Protein AF-0000000070922802 (afdb_homodimer)

Solvent-accessible surface area (backbone atoms only — not comparable to full-atom values): 7442 Å² total; per-residue (Å²): 95,78,44,78,35,62,48,60,63,66,60,52,52,48,36,25,65,71,70,66,47,81,49,64,43,59,44,51,50,50,5,39,51,32,31,44,52,50,50,50,47,51,52,48,46,54,59,54,54,62,48,61,71,58,64,74,68,71,70,76,69,69,72,77,129,97,78,44,78,33,61,46,60,63,67,61,52,51,50,38,25,65,71,71,67,46,81,50,63,44,59,44,50,51,49,5,39,51,33,30,42,52,50,48,50,48,51,51,47,46,55,61,54,54,62,48,61,73,60,64,72,69,70,72,74,69,68,72,80,126

Organism: NCBI:txid713585

Sequence (130 aa):
MRTTLNIDDQLLAEAQRVTGVSEKAALVREGLRALIERESARRLARLGGSEPQLEPVPRRQSDPAMRTTLNIDDQLLAEAQRVTGVSEKAALVREGLRALIERESARRLARLGGSEPQLEPVPRRQSDPA

Nearest PDB structures (foldseek):
  2lva-assembly1_A  TM=3.953E-01  e=4.616E+00  Homo sapiens
  2lva-assembly1_A  TM=3.952E-01  e=3.687E+00  Homo sapiens

Stru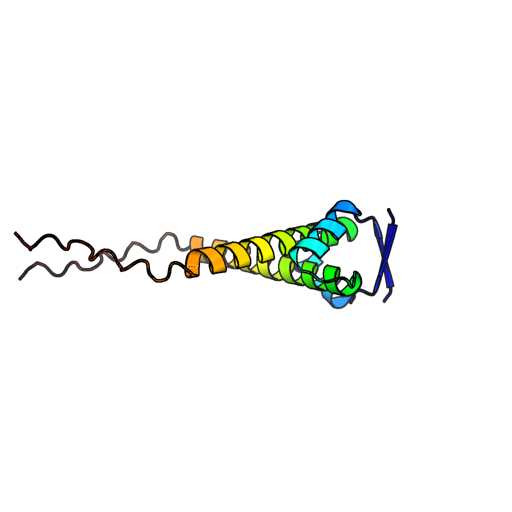cture (mmCIF, N/CA/C/O backbone):
data_AF-0000000070922802-model_v1
#
loop_
_entity.id
_entity.type
_entity.pdbx_description
1 polymer Antitoxin
#
loop_
_atom_site.group_PDB
_atom_site.id
_atom_site.type_symbol
_atom_site.label_atom_id
_atom_site.label_alt_id
_atom_site.label_comp_id
_atom_site.label_asym_id
_atom_site.label_entity_id
_atom_site.label_seq_id
_atom_site.pdbx_PDB_ins_code
_atom_site.Cartn_x
_atom_site.Cartn_y
_atom_site.Cartn_z
_atom_site.occupancy
_atom_site.B_iso_or_equiv
_atom_site.auth_seq_id
_atom_site.auth_comp_id
_atom_site.auth_asym_id
_atom_site.auth_atom_id
_atom_site.pdbx_PDB_model_num
ATOM 1 N N . MET A 1 1 ? -1.024 -20.781 1.311 1 74.94 1 MET A N 1
ATOM 2 C CA . MET A 1 1 ? -1.712 -21.062 0.053 1 74.94 1 MET A CA 1
ATOM 3 C C . MET A 1 1 ? -1.031 -20.344 -1.109 1 74.94 1 MET A C 1
ATOM 5 O O . MET A 1 1 ? -0.455 -19.266 -0.93 1 74.94 1 MET A O 1
ATOM 9 N N . ARG A 1 2 ? -0.783 -21.109 -2.088 1 84 2 ARG A N 1
ATOM 10 C CA . ARG A 1 2 ? -0.171 -20.5 -3.264 1 84 2 ARG A CA 1
ATOM 11 C C . ARG A 1 2 ? -1.229 -19.906 -4.184 1 84 2 ARG A C 1
ATOM 13 O O . ARG A 1 2 ? -2.281 -20.5 -4.402 1 84 2 ARG A O 1
ATOM 20 N N . THR A 1 3 ? -1.089 -18.656 -4.539 1 85.81 3 THR A N 1
ATOM 21 C CA . THR A 1 3 ? -1.994 -17.953 -5.438 1 85.81 3 THR A CA 1
ATOM 22 C C . THR A 1 3 ? -1.266 -17.516 -6.707 1 85.81 3 THR A C 1
ATOM 24 O O . THR A 1 3 ? -0.153 -16.984 -6.637 1 85.81 3 THR A O 1
ATOM 27 N N . THR A 1 4 ? -1.884 -17.828 -7.777 1 88.25 4 THR A N 1
ATOM 28 C CA . THR A 1 4 ? -1.34 -17.422 -9.07 1 88.25 4 THR A CA 1
ATOM 29 C C . THR A 1 4 ? -2.018 -16.156 -9.57 1 88.25 4 THR A C 1
ATOM 31 O O . THR A 1 4 ? -3.24 -16.109 -9.719 1 88.25 4 THR A O 1
ATOM 34 N N . LEU A 1 5 ? -1.121 -15.164 -9.758 1 86.75 5 LEU A N 1
ATOM 35 C CA . LEU A 1 5 ? -1.687 -13.891 -10.195 1 86.75 5 LEU A CA 1
ATOM 36 C C . LEU A 1 5 ? -0.909 -13.328 -11.375 1 86.75 5 LEU A C 1
ATOM 38 O O . LEU A 1 5 ? 0.285 -13.594 -11.531 1 86.75 5 LEU A O 1
ATOM 42 N N . ASN A 1 6 ? -1.691 -12.617 -12.242 1 89.94 6 ASN A N 1
ATOM 43 C CA . ASN A 1 6 ? -1.088 -11.906 -13.359 1 89.94 6 ASN A CA 1
ATOM 44 C C . ASN A 1 6 ? -0.723 -10.469 -12.984 1 89.94 6 ASN A C 1
ATOM 46 O O . ASN A 1 6 ? -1.591 -9.602 -12.93 1 89.94 6 ASN A O 1
ATOM 50 N N . ILE A 1 7 ? 0.52 -10.266 -12.594 1 88.38 7 ILE A N 1
ATOM 51 C CA . ILE A 1 7 ? 1.002 -8.961 -12.164 1 88.38 7 ILE A CA 1
ATOM 52 C C . ILE A 1 7 ? 2.068 -8.461 -13.133 1 88.38 7 ILE A C 1
ATOM 54 O O . ILE A 1 7 ? 2.846 -9.25 -13.672 1 88.38 7 ILE A O 1
ATOM 58 N N . ASP A 1 8 ? 2.018 -7.184 -13.344 1 91 8 ASP A N 1
ATOM 59 C CA . ASP A 1 8 ? 3.016 -6.539 -14.195 1 91 8 ASP A CA 1
ATOM 60 C C . ASP A 1 8 ? 4.406 -6.637 -13.578 1 91 8 ASP A C 1
ATOM 62 O O . ASP A 1 8 ? 4.637 -6.152 -12.469 1 91 8 ASP A O 1
ATOM 66 N N . ASP A 1 9 ? 5.328 -7.164 -14.289 1 91.62 9 ASP A N 1
ATOM 67 C CA . ASP A 1 9 ? 6.703 -7.344 -13.828 1 91.62 9 ASP A CA 1
ATOM 68 C C . ASP A 1 9 ? 7.355 -6 -13.508 1 91.62 9 ASP A C 1
ATOM 70 O O . ASP A 1 9 ? 8.164 -5.902 -12.586 1 91.62 9 ASP A O 1
ATOM 74 N N . GLN A 1 10 ? 6.98 -5.074 -14.266 1 94.19 10 GLN A N 1
ATOM 75 C CA . GLN A 1 10 ? 7.559 -3.748 -14.07 1 94.19 10 GLN A CA 1
ATOM 76 C C . GLN A 1 10 ? 7.137 -3.158 -12.727 1 94.19 10 GLN A C 1
ATOM 78 O O . GLN A 1 10 ? 7.941 -2.52 -12.039 1 94.19 10 GLN A O 1
ATOM 83 N N . LEU A 1 11 ? 5.914 -3.371 -12.406 1 94.25 11 LEU A N 1
ATOM 84 C CA . LEU A 1 11 ? 5.391 -2.869 -11.141 1 94.25 11 LEU A CA 1
ATOM 85 C C . LEU A 1 11 ? 6.062 -3.564 -9.961 1 94.25 11 LEU A C 1
ATOM 87 O O . LEU A 1 11 ? 6.41 -2.918 -8.969 1 94.25 11 LEU A O 1
ATOM 91 N N . LEU A 1 12 ? 6.289 -4.793 -10.102 1 93.81 12 LEU A N 1
ATOM 92 C CA . LEU A 1 12 ? 6.961 -5.578 -9.078 1 93.81 12 LEU A CA 1
ATOM 93 C C . LEU A 1 12 ? 8.398 -5.109 -8.891 1 93.81 12 LEU A C 1
ATOM 95 O O . LEU A 1 12 ? 8.852 -4.922 -7.758 1 93.81 12 LEU A O 1
ATOM 99 N N . ALA A 1 13 ? 9.062 -4.926 -10.031 1 94.56 13 ALA A N 1
ATOM 100 C CA . ALA A 1 13 ? 10.453 -4.484 -10.016 1 94.56 13 ALA A CA 1
ATOM 101 C C . ALA A 1 13 ? 10.586 -3.113 -9.359 1 94.56 13 ALA A C 1
ATOM 103 O O . ALA A 1 13 ? 11.508 -2.881 -8.57 1 94.56 13 ALA A O 1
ATOM 104 N N . GLU A 1 14 ? 9.664 -2.301 -9.68 1 96.19 14 GLU A N 1
ATOM 105 C CA . GLU A 1 14 ? 9.68 -0.96 -9.102 1 96.19 14 GLU A CA 1
ATOM 106 C C . GLU A 1 14 ? 9.484 -1.008 -7.59 1 96.19 14 GLU A C 1
ATOM 108 O O . GLU A 1 14 ? 10.203 -0.338 -6.844 1 96.19 14 GLU A O 1
ATOM 113 N N . ALA A 1 15 ? 8.555 -1.771 -7.133 1 97 15 ALA A N 1
ATOM 114 C CA . ALA A 1 15 ? 8.289 -1.921 -5.703 1 97 15 ALA A CA 1
ATOM 115 C C . ALA A 1 15 ? 9.508 -2.484 -4.977 1 97 15 ALA A C 1
ATOM 117 O O . ALA A 1 15 ? 9.836 -2.039 -3.873 1 97 15 ALA A O 1
ATOM 118 N N . GLN A 1 16 ? 10.164 -3.398 -5.66 1 96.62 16 GLN A N 1
ATOM 119 C CA . GLN A 1 16 ? 11.367 -3.994 -5.074 1 96.62 16 GLN A CA 1
ATOM 120 C C . GLN A 1 16 ? 12.477 -2.957 -4.918 1 96.62 16 GLN A C 1
ATOM 122 O O . GLN A 1 16 ? 13.156 -2.916 -3.891 1 96.62 16 GLN A O 1
ATOM 127 N N . ARG A 1 17 ? 12.562 -2.172 -5.898 1 95.81 17 ARG A N 1
ATOM 128 C CA . ARG A 1 17 ? 13.602 -1.15 -5.906 1 95.81 17 ARG A CA 1
ATOM 129 C C . ARG A 1 17 ? 13.367 -0.12 -4.809 1 95.81 17 ARG A C 1
ATOM 131 O O . ARG A 1 17 ? 14.305 0.261 -4.098 1 95.81 17 ARG A O 1
ATOM 138 N N . VAL A 1 18 ? 12.172 0.239 -4.68 1 95.25 18 VAL A N 1
ATOM 139 C CA . VAL A 1 18 ? 11.812 1.306 -3.752 1 95.25 18 VAL A CA 1
ATOM 140 C C . VAL A 1 18 ? 11.883 0.79 -2.316 1 95.25 18 VAL A C 1
ATOM 142 O O . VAL A 1 18 ? 12.312 1.511 -1.412 1 95.25 18 VAL A O 1
ATOM 145 N N . THR A 1 19 ? 11.547 -0.375 -2.07 1 95.06 19 THR A N 1
ATOM 146 C CA . THR A 1 19 ? 11.469 -0.924 -0.721 1 95.06 19 THR A CA 1
ATOM 147 C C . THR A 1 19 ? 12.766 -1.648 -0.355 1 95.06 19 THR A C 1
ATOM 149 O O . THR A 1 19 ? 13.102 -1.765 0.824 1 95.06 19 THR A O 1
ATOM 152 N N . GLY 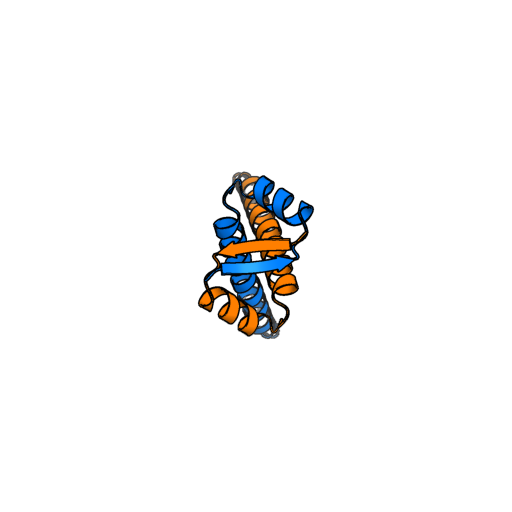A 1 20 ? 13.438 -2.266 -1.378 1 95.69 20 GLY A N 1
ATOM 153 C CA . GLY A 1 20 ? 14.609 -3.094 -1.152 1 95.69 20 GLY A CA 1
ATOM 154 C C . GLY A 1 20 ? 14.273 -4.527 -0.799 1 95.69 20 GLY A C 1
ATOM 155 O O . GLY A 1 20 ? 15.141 -5.289 -0.365 1 95.69 20 GLY A O 1
ATOM 156 N N . VAL A 1 21 ? 13.078 -4.867 -0.887 1 94.81 21 VAL A N 1
ATOM 157 C CA . VAL A 1 21 ? 12.625 -6.211 -0.548 1 94.81 21 VAL A CA 1
ATOM 158 C C . VAL A 1 21 ? 12.75 -7.121 -1.768 1 94.81 21 VAL A C 1
ATOM 160 O O . VAL A 1 21 ? 12.156 -6.848 -2.816 1 94.81 21 VAL A O 1
ATOM 163 N N . SER A 1 22 ? 13.391 -8.203 -1.684 1 92.88 22 SER A N 1
ATOM 164 C CA . SER A 1 22 ? 13.648 -9.078 -2.818 1 92.88 22 SER A CA 1
ATOM 165 C C . SER A 1 22 ? 12.633 -10.211 -2.887 1 92.88 22 SER A C 1
ATOM 167 O O . SER A 1 22 ? 12.336 -10.727 -3.967 1 92.88 22 SER A O 1
ATOM 169 N N . GLU A 1 23 ? 12.117 -10.5 -1.741 1 94.12 23 GLU A N 1
ATOM 170 C CA . GLU A 1 23 ? 11.156 -11.594 -1.685 1 94.12 23 GLU A CA 1
ATOM 171 C C . GLU A 1 23 ? 9.789 -11.164 -2.213 1 94.12 23 GLU A C 1
ATOM 173 O O . GLU A 1 23 ? 9.141 -10.289 -1.631 1 94.12 23 GLU A O 1
ATOM 178 N N . LYS A 1 24 ? 9.367 -11.797 -3.264 1 91.69 24 LYS A N 1
ATOM 179 C CA . LYS A 1 24 ? 8.148 -11.414 -3.963 1 91.69 24 LYS A CA 1
ATOM 180 C C . LYS A 1 24 ? 6.93 -11.539 -3.053 1 91.69 24 LYS A C 1
ATOM 182 O O . LYS A 1 24 ? 6.07 -10.656 -3.027 1 91.69 24 LYS A O 1
ATOM 187 N N . ALA A 1 25 ? 6.848 -12.664 -2.346 1 92.06 25 ALA A N 1
ATOM 188 C CA . ALA A 1 25 ? 5.719 -12.891 -1.448 1 92.06 25 ALA A CA 1
ATOM 189 C C . ALA A 1 25 ? 5.66 -11.828 -0.354 1 92.06 25 ALA A C 1
ATOM 191 O O . ALA A 1 25 ? 4.582 -11.336 -0.014 1 92.06 25 ALA A O 1
ATOM 192 N N . ALA A 1 26 ? 6.844 -11.531 0.171 1 94.69 26 ALA A N 1
ATOM 193 C CA . ALA A 1 26 ? 6.945 -10.508 1.209 1 94.69 26 ALA A CA 1
ATOM 194 C C . ALA A 1 26 ? 6.574 -9.133 0.661 1 94.69 26 ALA A C 1
ATOM 196 O O . ALA A 1 26 ? 5.918 -8.344 1.345 1 94.69 26 ALA A O 1
ATOM 197 N N . LEU A 1 27 ? 6.984 -8.906 -0.532 1 95.5 27 LEU A N 1
ATOM 198 C CA . LEU A 1 27 ? 6.695 -7.641 -1.204 1 95.5 27 LEU A CA 1
ATOM 199 C C . LEU A 1 27 ? 5.195 -7.445 -1.373 1 95.5 27 LEU A C 1
ATOM 201 O O . LEU A 1 27 ? 4.664 -6.371 -1.073 1 95.5 27 LEU A O 1
ATOM 205 N N . VAL A 1 28 ? 4.531 -8.492 -1.787 1 95 28 VAL A N 1
ATOM 206 C CA . VAL A 1 28 ? 3.092 -8.445 -2.014 1 95 28 VAL A CA 1
ATOM 207 C C . VAL A 1 28 ? 2.363 -8.297 -0.68 1 95 28 VAL A C 1
ATOM 209 O O . VAL A 1 28 ? 1.408 -7.527 -0.568 1 95 28 VAL A O 1
ATOM 212 N N . ARG A 1 29 ? 2.891 -8.969 0.292 1 95.88 29 ARG A N 1
ATOM 213 C CA . ARG A 1 29 ? 2.311 -8.859 1.627 1 95.88 29 ARG A CA 1
ATOM 214 C C . ARG A 1 29 ? 2.379 -7.426 2.143 1 95.88 29 ARG A C 1
ATOM 216 O O . ARG A 1 29 ? 1.389 -6.898 2.652 1 95.88 29 ARG A O 1
ATOM 223 N N . GLU A 1 30 ? 3.5 -6.852 1.944 1 96.69 30 GLU A N 1
ATOM 224 C CA . GLU A 1 30 ? 3.67 -5.461 2.355 1 96.69 30 GLU A CA 1
ATOM 225 C C . GLU A 1 30 ? 2.766 -4.531 1.552 1 96.69 30 GLU A C 1
ATOM 227 O O . GLU A 1 30 ? 2.234 -3.557 2.088 1 96.69 30 GLU A O 1
ATOM 232 N N . GLY A 1 31 ? 2.662 -4.836 0.312 1 97.44 31 GLY A N 1
ATOM 233 C CA . GLY A 1 31 ? 1.785 -4.051 -0.542 1 97.44 31 GLY A CA 1
ATOM 234 C C . GLY A 1 31 ? 0.336 -4.078 -0.094 1 97.44 31 GLY A C 1
ATOM 235 O O . GLY A 1 31 ? -0.32 -3.035 -0.033 1 97.44 31 GLY A O 1
ATOM 236 N N . LEU A 1 32 ? -0.109 -5.227 0.234 1 97.06 32 LEU A N 1
ATOM 237 C CA . LEU A 1 32 ? -1.485 -5.375 0.695 1 97.06 32 LEU A CA 1
ATOM 238 C C . LEU A 1 32 ? -1.691 -4.672 2.031 1 97.06 32 LEU A C 1
ATOM 240 O O . LEU A 1 32 ? -2.736 -4.055 2.26 1 97.06 32 LEU A O 1
ATOM 244 N N . ARG A 1 33 ? -0.695 -4.73 2.867 1 97 33 ARG A N 1
ATOM 245 C CA . ARG A 1 33 ? -0.765 -4.02 4.141 1 97 33 ARG A CA 1
ATOM 246 C C . ARG A 1 33 ? -0.831 -2.512 3.92 1 97 33 ARG A C 1
ATOM 248 O O . ARG A 1 33 ? -1.618 -1.819 4.57 1 97 33 ARG A O 1
ATOM 255 N N . ALA A 1 34 ? -0.051 -2.066 3.029 1 97.69 34 ALA A N 1
ATOM 256 C CA . ALA A 1 34 ? -0.044 -0.643 2.699 1 97.69 34 ALA A CA 1
ATOM 257 C C . ALA A 1 34 ? -1.396 -0.202 2.145 1 97.69 34 ALA A C 1
ATOM 259 O O . ALA A 1 34 ? -1.869 0.896 2.445 1 97.69 34 ALA A O 1
ATOM 260 N N . LEU A 1 35 ? -1.928 -1.056 1.393 1 97.75 35 LEU A N 1
ATOM 261 C CA . LEU A 1 35 ? -3.227 -0.771 0.793 1 97.75 35 LEU A CA 1
ATOM 262 C C . LEU A 1 35 ? -4.305 -0.656 1.865 1 97.75 35 LEU A C 1
ATOM 264 O O . LEU A 1 35 ? -5.117 0.271 1.837 1 97.75 35 LEU A O 1
ATOM 268 N N . ILE A 1 36 ? -4.289 -1.556 2.789 1 97.56 36 ILE A N 1
ATOM 269 C CA . ILE A 1 36 ? -5.258 -1.565 3.879 1 97.56 36 ILE A CA 1
ATOM 270 C C . ILE A 1 36 ? -5.102 -0.302 4.723 1 97.56 36 ILE A C 1
ATOM 272 O O . ILE A 1 36 ? -6.09 0.349 5.066 1 97.56 36 ILE A O 1
ATOM 276 N N . GLU A 1 37 ? -3.887 0.016 5.027 1 96.31 37 GLU A N 1
ATOM 277 C CA . GLU A 1 37 ? -3.605 1.217 5.809 1 96.31 37 GLU A CA 1
ATOM 278 C C . GLU A 1 37 ? -4.062 2.473 5.07 1 96.31 37 GLU A C 1
ATOM 280 O O . GLU A 1 37 ? -4.645 3.377 5.676 1 96.31 37 GLU A O 1
ATOM 285 N N . ARG A 1 38 ? -3.787 2.529 3.768 1 95.75 38 ARG A N 1
ATOM 286 C CA . ARG A 1 38 ? -4.168 3.68 2.953 1 95.75 38 ARG A CA 1
ATOM 287 C C . ARG A 1 38 ? -5.68 3.861 2.932 1 95.75 38 ARG A C 1
ATOM 289 O O . ARG A 1 38 ? -6.18 4.973 3.107 1 95.75 38 ARG A O 1
ATOM 296 N N . GLU A 1 39 ? -6.367 2.777 2.752 1 96.12 39 GLU A N 1
ATOM 297 C CA . GLU A 1 39 ? -7.824 2.84 2.715 1 96.12 39 GLU A CA 1
ATOM 298 C C . GLU A 1 39 ? -8.398 3.227 4.078 1 96.12 39 GLU A C 1
ATOM 300 O O . GLU A 1 39 ? -9.367 3.982 4.156 1 96.12 39 GLU A O 1
ATOM 305 N N . SER A 1 40 ? -7.797 2.719 5.156 1 94.06 40 SER A N 1
ATOM 306 C CA . SER A 1 40 ? -8.211 3.088 6.504 1 94.06 40 SER A CA 1
ATOM 307 C C . S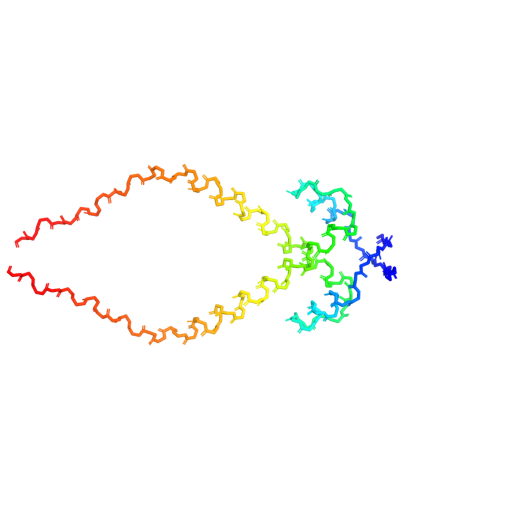ER A 1 40 ? -8.008 4.578 6.758 1 94.06 40 SER A C 1
ATOM 309 O O . SER A 1 40 ? -8.883 5.242 7.312 1 94.06 40 SER A O 1
ATOM 311 N N . ALA A 1 41 ? -6.91 5.059 6.285 1 90.94 41 ALA A N 1
ATOM 312 C CA . ALA A 1 41 ? -6.613 6.48 6.426 1 90.94 41 ALA A CA 1
ATOM 313 C C . ALA A 1 41 ? -7.609 7.332 5.648 1 90.94 41 ALA A C 1
ATOM 315 O O . ALA A 1 41 ? -8.07 8.367 6.137 1 90.94 41 ALA A O 1
ATOM 316 N N . ARG A 1 42 ? -7.883 6.953 4.52 1 92.06 42 ARG A N 1
ATOM 317 C CA . ARG A 1 42 ? -8.844 7.66 3.676 1 92.06 42 ARG A CA 1
ATOM 318 C C . ARG A 1 42 ? -10.219 7.707 4.336 1 92.06 42 ARG A C 1
ATOM 320 O O . ARG A 1 42 ? -10.867 8.75 4.34 1 92.06 42 ARG A O 1
ATOM 327 N N . ARG A 1 43 ? -10.555 6.617 4.871 1 92.25 43 ARG A N 1
ATOM 328 C CA . ARG A 1 43 ? -11.844 6.535 5.555 1 92.25 43 ARG A CA 1
ATOM 329 C C . ARG A 1 43 ? -11.867 7.441 6.781 1 92.25 43 ARG A C 1
ATOM 331 O O . ARG A 1 43 ? -12.859 8.141 7.023 1 92.25 43 ARG A O 1
ATOM 338 N N . LEU A 1 44 ? -10.758 7.371 7.516 1 90.88 44 LEU A N 1
ATOM 339 C CA . LEU A 1 44 ? -10.648 8.219 8.695 1 90.88 44 LEU A CA 1
ATOM 340 C C . LEU A 1 44 ? -10.711 9.695 8.32 1 90.88 44 LEU A C 1
ATOM 342 O O . LEU A 1 44 ? -11.391 10.484 8.977 1 90.88 44 LEU A O 1
ATOM 346 N N . ALA A 1 45 ? -10 10.109 7.277 1 87.94 45 ALA A N 1
ATOM 347 C CA . ALA A 1 45 ? -9.984 11.492 6.801 1 87.94 45 ALA A CA 1
ATOM 348 C C . ALA A 1 45 ? -11.375 11.945 6.391 1 87.94 45 ALA A C 1
ATOM 350 O O . ALA A 1 45 ? -11.766 13.086 6.645 1 87.94 45 ALA A O 1
ATOM 351 N N . ARG A 1 46 ? -12.016 11.062 5.742 1 88.31 46 ARG A N 1
ATOM 352 C CA . ARG A 1 46 ? -13.367 11.352 5.285 1 88.31 46 ARG A CA 1
ATOM 353 C C . ARG A 1 46 ? -14.312 11.547 6.465 1 88.31 46 ARG A C 1
ATOM 355 O O . ARG A 1 46 ? -15.211 12.398 6.414 1 88.31 46 ARG A O 1
ATOM 362 N N . LEU A 1 47 ? -14.047 10.742 7.52 1 88.12 47 LEU A N 1
ATOM 363 C CA . LEU A 1 47 ? -14.844 10.844 8.734 1 88.12 47 LEU A CA 1
ATOM 364 C C . LEU A 1 47 ? -14.484 12.102 9.516 1 88.12 47 LEU A C 1
ATOM 366 O O . LEU A 1 47 ? -15.359 12.75 10.094 1 88.12 47 LEU A O 1
ATOM 370 N N . GLY A 1 48 ? -13.133 12.422 9.547 1 73.56 48 GLY A N 1
ATOM 371 C CA . GLY A 1 48 ? -12.68 13.633 10.211 1 73.56 48 GLY A CA 1
ATOM 372 C C . GLY A 1 48 ? -13.016 14.891 9.445 1 73.56 48 GLY A C 1
ATOM 373 O O . GLY A 1 48 ? -13.125 15.977 10.031 1 73.56 48 GLY A O 1
ATOM 374 N N . GLY A 1 49 ? -12.773 14.828 8.094 1 62.81 49 GLY A N 1
ATOM 375 C CA . GLY A 1 49 ? -13.164 15.969 7.285 1 62.81 49 GLY A CA 1
ATOM 376 C C . GLY A 1 49 ? -14.641 16.297 7.383 1 62.81 49 GLY A C 1
ATOM 377 O O . GLY A 1 49 ? -15.078 17.359 6.93 1 62.81 49 GLY A O 1
ATOM 378 N N . SER A 1 50 ? -15.273 15.25 7.57 1 54.56 50 SER A N 1
ATOM 379 C CA . SER A 1 50 ? -16.672 15.602 7.785 1 54.56 50 SER A CA 1
ATOM 380 C C . SER A 1 50 ? -16.828 16.547 8.969 1 54.56 50 SER A C 1
ATOM 382 O O . SER A 1 50 ? -17.906 17.094 9.203 1 54.56 50 SER A O 1
ATOM 384 N N . GLU A 1 51 ? -15.898 16.5 9.758 1 47.53 51 GLU A N 1
ATOM 385 C CA . GLU A 1 51 ? -16.109 17.547 10.75 1 47.53 51 GLU A CA 1
ATOM 386 C C . GLU A 1 51 ? -15.633 18.906 10.227 1 47.53 51 GLU A C 1
ATOM 388 O O . GLU A 1 51 ? -14.578 19.406 10.617 1 47.53 51 GLU A O 1
ATOM 393 N N . PRO A 1 52 ? -15.625 19.062 8.945 1 46.59 52 PRO A N 1
ATOM 394 C CA . PRO A 1 52 ? -15.297 20.453 8.617 1 46.59 52 PRO A CA 1
ATOM 395 C C . PRO A 1 52 ? -16.016 21.469 9.516 1 46.59 52 PRO A C 1
ATOM 397 O O . PRO A 1 52 ? -15.836 22.672 9.367 1 46.59 52 PRO A O 1
ATOM 400 N N . GLN A 1 53 ? -17.125 20.984 9.953 1 42.25 53 GLN A N 1
ATOM 401 C CA . GLN A 1 53 ? -17.891 22.016 10.648 1 42.25 53 GLN A CA 1
ATOM 402 C C . GLN A 1 53 ? -17.25 22.359 11.992 1 42.25 53 GLN A C 1
ATOM 404 O O . GLN A 1 53 ? -17.953 22.594 12.977 1 42.25 53 GLN A O 1
ATOM 409 N N . LEU A 1 54 ? -16.188 21.797 12.188 1 45.44 54 LEU A N 1
ATOM 410 C CA . LEU A 1 54 ? -15.602 22.391 13.383 1 45.44 54 LEU A CA 1
ATOM 411 C C . LEU A 1 54 ? -15.438 23.906 13.219 1 45.44 54 LEU A C 1
ATOM 413 O O . LEU A 1 54 ? -14.789 24.359 12.273 1 45.44 54 LEU A O 1
ATOM 417 N N . GLU A 1 55 ? -16.453 24.656 13.438 1 42.5 55 GLU A N 1
ATOM 418 C CA . GLU A 1 55 ? -16.359 26.094 13.594 1 42.5 55 GLU A CA 1
ATOM 419 C C . GLU A 1 55 ? -15.031 26.516 14.211 1 42.5 55 GLU A C 1
ATOM 421 O O . GLU A 1 55 ? -14.562 25.891 15.164 1 42.5 55 GLU A O 1
ATOM 426 N N . PRO A 1 56 ? -14.102 26.891 13.422 1 44.09 56 PRO A N 1
ATOM 427 C CA . PRO A 1 56 ? -12.875 27.375 14.062 1 44.09 56 PRO A CA 1
ATOM 428 C C . PRO A 1 56 ? -13.133 28 15.43 1 44.09 56 PRO A C 1
ATOM 430 O O . PRO A 1 56 ? -14.055 28.797 15.578 1 44.09 56 PRO A O 1
ATOM 433 N N . VAL A 1 57 ? -13.102 27.297 16.453 1 43.78 57 VAL A N 1
ATOM 434 C CA . VAL A 1 57 ? -13.203 28.016 17.719 1 43.78 57 VAL A CA 1
ATOM 435 C C . VAL A 1 57 ? -12.391 29.297 17.641 1 43.78 57 VAL A C 1
ATOM 437 O O . VAL A 1 57 ? -11.203 29.281 17.312 1 43.78 57 VAL A O 1
ATOM 440 N N . PRO A 1 58 ? -12.969 30.5 17.344 1 42.97 58 PRO A N 1
ATOM 441 C CA . PRO A 1 58 ? -12.203 31.75 17.391 1 42.97 58 PRO A CA 1
ATOM 442 C C . PRO A 1 58 ? -11.094 31.734 18.438 1 42.97 58 PRO A C 1
ATOM 444 O O . PRO A 1 58 ? -11.305 31.234 19.547 1 42.97 58 PRO A O 1
ATOM 447 N N . ARG A 1 59 ? -9.922 31.188 18.031 1 49.88 59 ARG A N 1
ATOM 448 C CA . ARG A 1 59 ? -8.883 31.406 19.031 1 49.88 59 ARG A CA 1
ATOM 449 C C . ARG A 1 59 ? -9.188 32.656 19.859 1 49.88 59 ARG A C 1
ATOM 451 O O . ARG A 1 59 ? -9.523 33.688 19.312 1 49.88 59 ARG A O 1
ATOM 458 N N . ARG A 1 60 ? -9.859 32.5 20.906 1 45.66 60 ARG A N 1
ATOM 459 C CA . ARG A 1 60 ? -10.062 33.625 21.812 1 45.66 60 ARG A CA 1
ATOM 460 C C . ARG A 1 60 ? -8.852 34.562 21.844 1 45.66 60 ARG A C 1
ATOM 462 O O . ARG A 1 60 ? -7.773 34.156 22.297 1 45.66 60 ARG A O 1
ATOM 469 N N . GLN A 1 61 ? -8.477 35.188 20.734 1 44.88 61 GLN A N 1
ATOM 470 C CA . GLN A 1 61 ? -7.516 36.281 20.875 1 44.88 61 GLN A CA 1
ATOM 471 C C . GLN A 1 61 ? -7.824 37.094 22.125 1 44.88 61 GLN A C 1
ATOM 473 O O . GLN A 1 61 ? -8.938 37.625 22.266 1 44.88 61 GLN A O 1
ATOM 478 N N . SER A 1 62 ? -7.344 36.656 23.234 1 44.22 62 SER A N 1
ATOM 479 C CA . SER A 1 62 ? -7.414 37.5 24.422 1 44.22 62 SER A CA 1
ATOM 480 C C . SER A 1 62 ? -7.293 39 24.062 1 44.22 62 SER A C 1
ATOM 482 O O . SER A 1 62 ? -6.523 39.344 23.156 1 44.22 62 SER A O 1
ATOM 484 N N . ASP A 1 63 ? -8.344 39.812 24.094 1 42.25 63 ASP A N 1
ATOM 485 C CA . ASP A 1 63 ? -8.281 41.281 24.062 1 42.25 63 ASP A CA 1
ATOM 486 C C . ASP A 1 63 ? -6.91 41.781 24.516 1 42.25 63 ASP A C 1
ATOM 488 O O . ASP A 1 63 ? -6.32 41.219 25.438 1 42.25 63 ASP A O 1
ATOM 492 N N . PRO A 1 64 ? -5.941 42.281 23.703 1 48.03 64 PRO A N 1
ATOM 493 C CA . PRO A 1 64 ? -4.754 42.875 24.312 1 48.03 64 PRO A CA 1
ATOM 494 C C . PRO A 1 64 ? -5.066 43.562 25.641 1 48.03 64 PRO A C 1
ATOM 496 O O . PRO A 1 64 ? -6.168 44.094 25.812 1 48.03 64 PRO A O 1
ATOM 499 N N . ALA A 1 65 ? -4.605 43.062 26.766 1 37.25 65 ALA A N 1
ATOM 500 C CA . ALA A 1 65 ? -4.719 44.062 27.812 1 37.25 65 ALA A CA 1
ATOM 501 C C . ALA A 1 65 ? -4.301 45.438 27.281 1 37.25 65 ALA A C 1
ATOM 503 O O . ALA A 1 65 ? -3.395 45.562 26.453 1 37.25 65 ALA A O 1
ATOM 504 N N . MET B 1 1 ? 2.453 -11.32 -17.375 1 75.25 1 MET B N 1
ATOM 505 C CA . MET B 1 1 ? 3.186 -12.469 -16.828 1 75.25 1 MET B CA 1
ATOM 506 C C . MET B 1 1 ? 2.506 -13.008 -15.578 1 75.25 1 MET B C 1
ATOM 508 O O . MET B 1 1 ? 1.861 -12.258 -14.844 1 75.25 1 MET B O 1
ATOM 512 N N . ARG B 1 2 ? 2.332 -14.266 -15.609 1 84 2 ARG B N 1
ATOM 513 C CA . ARG B 1 2 ? 1.722 -14.875 -14.438 1 84 2 ARG B CA 1
ATOM 514 C C . ARG B 1 2 ? 2.771 -15.18 -13.367 1 84 2 ARG B C 1
ATOM 516 O O . ARG B 1 2 ? 3.857 -15.672 -13.688 1 84 2 ARG B O 1
ATOM 523 N N . THR B 1 3 ? 2.562 -14.703 -12.164 1 85.75 3 THR B N 1
ATOM 524 C CA . THR B 1 3 ? 3.453 -14.945 -11.039 1 85.75 3 THR B CA 1
ATOM 525 C C . THR B 1 3 ? 2.74 -15.742 -9.945 1 85.75 3 THR B C 1
ATOM 527 O O . THR B 1 3 ? 1.597 -15.438 -9.602 1 85.75 3 THR B O 1
ATOM 530 N N . THR B 1 4 ? 3.416 -16.75 -9.523 1 88.38 4 THR B N 1
ATOM 531 C CA . THR B 1 4 ? 2.893 -17.578 -8.445 1 88.38 4 THR B CA 1
ATOM 532 C C . THR B 1 4 ? 3.5 -17.156 -7.105 1 88.38 4 THR B C 1
ATOM 534 O O . THR B 1 4 ? 4.723 -17.172 -6.941 1 88.38 4 THR B O 1
ATOM 537 N N . LEU B 1 5 ? 2.543 -16.766 -6.238 1 86.88 5 LEU B N 1
ATOM 538 C CA . LEU B 1 5 ? 3.035 -16.312 -4.945 1 86.88 5 LEU B CA 1
ATOM 539 C C . LEU B 1 5 ? 2.266 -16.969 -3.805 1 86.88 5 LEU B C 1
ATOM 541 O O . LEU B 1 5 ? 1.1 -17.344 -3.969 1 86.88 5 LEU B O 1
ATOM 545 N N . ASN B 1 6 ? 3.029 -17.188 -2.697 1 90 6 ASN B N 1
ATOM 546 C CA . ASN B 1 6 ? 2.418 -17.688 -1.473 1 90 6 ASN B CA 1
ATOM 547 C C . ASN B 1 6 ? 1.953 -16.547 -0.566 1 90 6 ASN B C 1
ATOM 549 O O . ASN B 1 6 ? 2.762 -15.945 0.136 1 90 6 ASN B O 1
ATOM 553 N N . ILE B 1 7 ? 0.696 -16.188 -0.688 1 88.5 7 ILE B N 1
ATOM 554 C CA . ILE B 1 7 ? 0.118 -15.086 0.08 1 88.5 7 ILE B CA 1
ATOM 555 C C . ILE B 1 7 ? -0.945 -15.625 1.033 1 88.5 7 ILE B C 1
ATOM 557 O O . ILE B 1 7 ? -1.654 -16.578 0.706 1 88.5 7 ILE B O 1
ATOM 561 N N . ASP B 1 8 ? -0.969 -15.023 2.172 1 91.12 8 ASP B N 1
ATOM 562 C CA . ASP B 1 8 ? -1.98 -15.375 3.162 1 91.12 8 ASP B CA 1
ATOM 563 C C . ASP B 1 8 ? -3.381 -15.031 2.666 1 91.12 8 ASP B C 1
ATOM 565 O O . ASP B 1 8 ? -3.674 -13.867 2.379 1 91.12 8 ASP B O 1
ATOM 569 N N . ASP B 1 9 ? -4.25 -15.977 2.652 1 91.5 9 ASP B N 1
ATOM 570 C CA . ASP B 1 9 ? -5.621 -15.797 2.188 1 91.5 9 ASP B CA 1
ATOM 571 C C . ASP B 1 9 ? -6.363 -14.781 3.047 1 91.5 9 ASP B C 1
ATOM 573 O O . ASP B 1 9 ? -7.211 -14.031 2.545 1 91.5 9 ASP B O 1
ATOM 577 N N . GLN B 1 10 ? -6.02 -14.812 4.25 1 94.12 10 GLN B N 1
ATOM 578 C CA . GLN B 1 10 ? -6.68 -13.898 5.176 1 94.12 10 GLN B CA 1
ATOM 579 C C . GLN B 1 10 ? -6.336 -12.445 4.852 1 94.12 10 GLN B C 1
ATOM 581 O O . GLN B 1 10 ? -7.199 -11.57 4.93 1 94.12 10 GLN B O 1
ATOM 586 N N . LEU B 1 11 ? -5.113 -12.25 4.52 1 94.19 11 LEU B N 1
ATOM 587 C CA . LEU B 1 11 ? -4.66 -10.906 4.176 1 94.19 11 LEU B CA 1
ATOM 588 C C . LEU B 1 11 ? -5.324 -10.422 2.891 1 94.19 11 LEU B C 1
ATOM 590 O O . LEU B 1 11 ? -5.738 -9.258 2.799 1 94.19 11 LEU B O 1
ATOM 594 N N . LEU B 1 12 ? -5.473 -11.281 1.993 1 93.75 12 LEU B N 1
ATOM 595 C CA . LEU B 1 12 ? -6.129 -10.969 0.728 1 93.75 12 LEU B CA 1
ATOM 596 C C . LEU B 1 12 ? -7.598 -10.625 0.947 1 93.75 12 LEU B C 1
ATOM 598 O O . LEU B 1 12 ? -8.094 -9.633 0.402 1 93.75 12 LEU B O 1
ATOM 602 N N . ALA B 1 13 ? -8.227 -11.469 1.747 1 94.5 13 ALA B N 1
ATOM 603 C CA . ALA B 1 13 ? -9.648 -11.273 2.049 1 94.5 13 ALA B CA 1
ATOM 604 C C . ALA B 1 13 ? -9.875 -9.938 2.748 1 94.5 13 ALA B C 1
ATOM 606 O O . ALA B 1 13 ? -10.836 -9.227 2.434 1 94.5 13 ALA B O 1
ATOM 607 N N . GLU B 1 14 ? -9 -9.656 3.627 1 96.12 14 GLU B N 1
ATOM 608 C CA . GLU B 1 14 ? -9.109 -8.391 4.352 1 96.12 14 GLU B CA 1
ATOM 609 C C . GLU B 1 14 ? -8.961 -7.203 3.41 1 96.12 14 GLU B C 1
ATOM 611 O O . GLU B 1 14 ? -9.734 -6.246 3.48 1 96.12 14 GLU B O 1
ATOM 616 N N . ALA B 1 15 ? -8.008 -7.234 2.553 1 97 15 ALA B N 1
ATOM 617 C CA . ALA B 1 15 ? -7.773 -6.164 1.583 1 97 15 ALA B CA 1
ATOM 618 C C . ALA B 1 15 ? -8.977 -5.992 0.658 1 97 15 ALA B C 1
ATOM 620 O O . ALA B 1 15 ? -9.367 -4.867 0.344 1 97 15 ALA B O 1
ATOM 621 N N . GLN B 1 16 ? -9.562 -7.121 0.312 1 96.62 16 GLN B N 1
ATOM 622 C CA . GLN B 1 16 ? -10.734 -7.082 -0.552 1 96.62 16 GLN B CA 1
ATOM 623 C C . GLN B 1 16 ? -11.914 -6.402 0.147 1 96.62 16 GLN B C 1
ATOM 625 O O . GLN B 1 16 ? -12.617 -5.598 -0.46 1 96.62 16 GLN B O 1
ATOM 630 N N . ARG B 1 17 ? -12.016 -6.711 1.361 1 95.88 17 ARG B N 1
ATOM 631 C CA . ARG B 1 17 ? -13.117 -6.168 2.146 1 95.88 17 ARG B CA 1
ATOM 632 C C . ARG B 1 17 ? -12.977 -4.656 2.314 1 95.88 17 ARG B C 1
ATOM 634 O O . ARG B 1 17 ? -13.945 -3.916 2.156 1 95.88 17 ARG B O 1
ATOM 641 N N . VAL B 1 18 ? -11.797 -4.277 2.564 1 95.25 18 VAL B N 1
ATOM 642 C CA . VAL B 1 18 ? -11.531 -2.875 2.869 1 95.25 18 VAL B CA 1
ATOM 643 C C . VAL B 1 18 ? -11.609 -2.043 1.591 1 95.25 18 VAL B C 1
ATOM 645 O O . VAL B 1 18 ? -12.117 -0.918 1.605 1 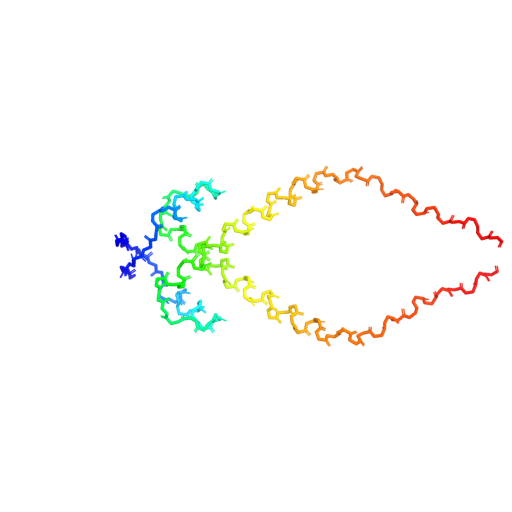95.25 18 VAL B O 1
ATOM 648 N N . THR B 1 19 ? -11.211 -2.529 0.526 1 95.06 19 THR B N 1
ATOM 649 C CA . THR B 1 19 ? -11.141 -1.775 -0.721 1 95.06 19 THR B CA 1
ATOM 650 C C . THR B 1 19 ? -12.398 -1.992 -1.559 1 95.06 19 THR B C 1
ATOM 652 O O . THR B 1 19 ? -12.758 -1.143 -2.375 1 95.06 19 THR B O 1
ATOM 655 N N . GLY B 1 20 ? -13.016 -3.211 -1.444 1 95.69 20 GLY B N 1
ATOM 656 C CA . GLY B 1 20 ? -14.141 -3.594 -2.277 1 95.69 20 GLY B CA 1
ATOM 657 C C . GLY B 1 20 ? -13.727 -4.156 -3.625 1 95.69 20 GLY B C 1
ATOM 658 O O . GLY B 1 20 ? -14.555 -4.312 -4.52 1 95.69 20 GLY B O 1
ATOM 659 N N . VAL B 1 21 ? -12.516 -4.363 -3.803 1 94.81 21 VAL B N 1
ATOM 660 C CA . VAL B 1 21 ? -11.992 -4.875 -5.066 1 94.81 21 VAL B CA 1
ATOM 661 C C . VAL B 1 21 ? -12.023 -6.402 -5.059 1 94.81 21 VAL B C 1
ATOM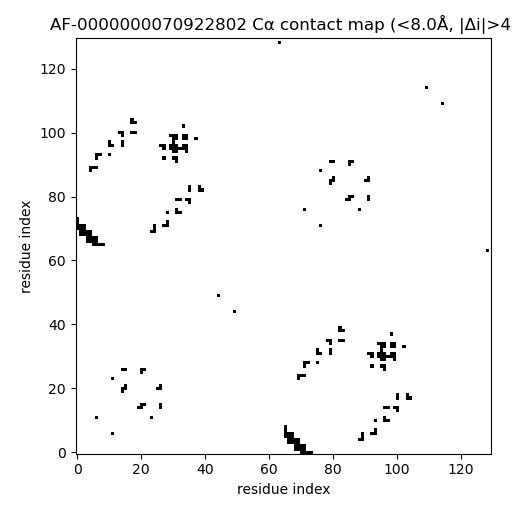 663 O O . VAL B 1 21 ? -11.422 -7.035 -4.191 1 94.81 21 VAL B O 1
ATOM 666 N N . SER B 1 22 ? -12.609 -7.035 -5.992 1 92.94 22 SER B N 1
ATOM 667 C CA . SER B 1 22 ? -12.789 -8.484 -6.012 1 92.94 22 SER B CA 1
ATOM 668 C C . SER B 1 22 ? -11.703 -9.156 -6.848 1 92.94 22 SER B C 1
ATOM 670 O O . SER B 1 22 ? -11.344 -10.312 -6.598 1 92.94 22 SER B O 1
ATOM 672 N N . GLU B 1 23 ? -11.203 -8.383 -7.75 1 94.12 23 GLU B N 1
ATOM 673 C CA . GLU B 1 23 ? -10.188 -8.938 -8.633 1 94.12 23 GLU B CA 1
ATOM 674 C C . GLU B 1 23 ? -8.836 -9.016 -7.93 1 94.12 23 GLU B C 1
ATOM 676 O O . GLU B 1 23 ? -8.25 -7.992 -7.574 1 94.12 23 GLU B O 1
ATOM 681 N N . LYS B 1 24 ? -8.344 -10.211 -7.809 1 91.81 24 LYS B N 1
ATOM 682 C CA . LYS B 1 24 ? -7.125 -10.461 -7.043 1 91.81 24 LYS B CA 1
ATOM 683 C C . LYS B 1 24 ? -5.93 -9.742 -7.66 1 91.81 24 LYS B C 1
ATOM 685 O O . LYS B 1 24 ? -5.125 -9.141 -6.945 1 91.81 24 LYS B O 1
ATOM 690 N N . ALA B 1 25 ? -5.809 -9.852 -8.977 1 92 25 ALA B N 1
ATOM 691 C CA . ALA B 1 25 ? -4.695 -9.203 -9.664 1 92 25 ALA B CA 1
ATOM 692 C C . ALA B 1 25 ? -4.73 -7.691 -9.477 1 92 25 ALA B C 1
ATOM 694 O O . ALA B 1 25 ? -3.693 -7.059 -9.258 1 92 25 ALA B O 1
ATOM 695 N N . ALA B 1 26 ? -5.941 -7.156 -9.586 1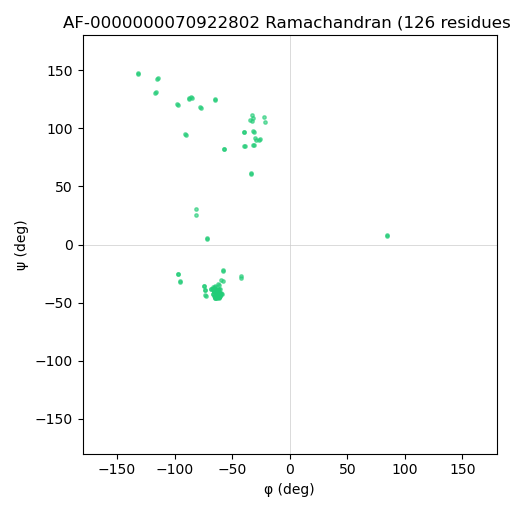 94.69 26 ALA B N 1
ATOM 696 C CA . ALA B 1 26 ? -6.133 -5.723 -9.391 1 94.69 26 ALA B CA 1
ATOM 697 C C . ALA B 1 26 ? -5.828 -5.316 -7.953 1 94.69 26 ALA B C 1
ATOM 699 O O . ALA B 1 26 ? -5.242 -4.258 -7.711 1 94.69 26 ALA B O 1
ATOM 700 N N . LEU B 1 27 ? -6.211 -6.156 -7.062 1 95.5 27 LEU B N 1
ATOM 701 C CA . LEU B 1 27 ? -5.98 -5.922 -5.641 1 95.5 27 LEU B CA 1
ATOM 702 C C . LEU B 1 27 ? -4.484 -5.852 -5.34 1 95.5 27 LEU B C 1
ATOM 704 O O . LEU B 1 27 ? -4.031 -4.938 -4.648 1 95.5 27 LEU B O 1
ATOM 708 N N . VAL B 1 28 ? -3.752 -6.762 -5.898 1 95 28 VAL B N 1
ATOM 709 C CA . VAL B 1 28 ? -2.309 -6.832 -5.684 1 95 28 VAL B CA 1
ATOM 710 C C . VAL B 1 28 ? -1.63 -5.633 -6.348 1 95 28 VAL B C 1
ATOM 712 O O . VAL B 1 28 ? -0.728 -5.023 -5.77 1 95 28 VAL B O 1
ATOM 715 N N . ARG B 1 29 ? -2.15 -5.289 -7.484 1 95.88 29 ARG B N 1
ATOM 716 C CA . ARG B 1 29 ? -1.62 -4.125 -8.188 1 95.88 29 ARG B CA 1
ATOM 717 C C . ARG B 1 29 ? -1.787 -2.857 -7.352 1 95.88 29 ARG B C 1
ATOM 719 O O . ARG B 1 29 ? -0.846 -2.074 -7.211 1 95.88 29 ARG B O 1
ATOM 726 N N . GLU B 1 30 ? -2.934 -2.73 -6.801 1 96.75 30 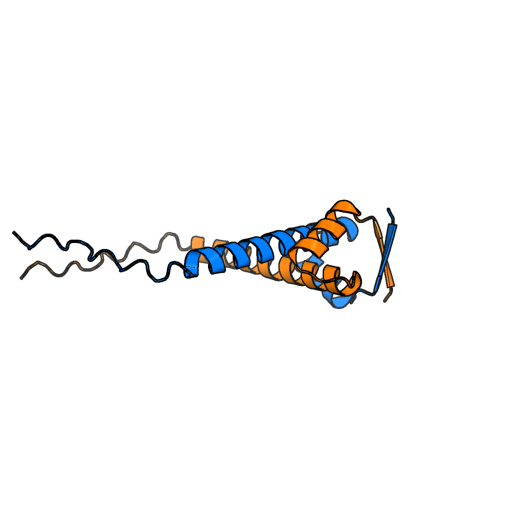GLU B N 1
ATOM 727 C CA . GLU B 1 30 ? -3.195 -1.579 -5.945 1 96.75 30 GLU B CA 1
ATOM 728 C C . GLU B 1 30 ? -2.322 -1.611 -4.695 1 96.75 30 GLU B C 1
ATOM 730 O O . GLU B 1 30 ? -1.864 -0.568 -4.223 1 96.75 30 GLU B O 1
ATOM 735 N N . GLY B 1 31 ? -2.154 -2.777 -4.195 1 97.44 31 GLY B N 1
ATOM 736 C CA . GLY B 1 31 ? -1.299 -2.934 -3.031 1 97.44 31 GLY B CA 1
ATOM 737 C C . GLY B 1 31 ? 0.136 -2.508 -3.281 1 97.44 31 GLY B C 1
ATOM 738 O O . GLY B 1 31 ? 0.729 -1.798 -2.467 1 97.44 31 GLY B O 1
ATOM 739 N N . LEU B 1 32 ? 0.633 -2.91 -4.379 1 97.06 32 LEU B N 1
ATOM 740 C CA . LEU B 1 32 ? 2 -2.549 -4.738 1 97.06 32 LEU B CA 1
ATOM 741 C C . LEU B 1 32 ? 2.123 -1.047 -4.973 1 97.06 32 LEU B C 1
ATOM 743 O O . LEU B 1 32 ? 3.123 -0.435 -4.59 1 97.06 32 LEU B O 1
ATOM 747 N N . ARG B 1 33 ? 1.117 -0.471 -5.559 1 97 33 ARG B N 1
ATOM 748 C CA . ARG B 1 33 ? 1.107 0.976 -5.75 1 97 33 ARG B CA 1
ATOM 749 C C . ARG B 1 33 ? 1.094 1.707 -4.414 1 97 33 ARG B C 1
ATOM 751 O O . ARG B 1 33 ? 1.819 2.688 -4.227 1 97 33 ARG B O 1
ATOM 758 N N . ALA B 1 34 ? 0.308 1.214 -3.545 1 97.75 34 ALA B N 1
ATOM 759 C CA . ALA B 1 34 ? 0.227 1.802 -2.211 1 97.75 34 ALA B CA 1
ATOM 760 C C . ALA B 1 34 ? 1.566 1.705 -1.486 1 97.75 34 ALA B C 1
ATOM 762 O O . ALA B 1 34 ? 1.965 2.633 -0.778 1 97.75 34 ALA B O 1
ATOM 763 N N . LEU B 1 35 ? 2.166 0.625 -1.692 1 97.75 35 LEU B N 1
ATOM 764 C CA . LEU B 1 35 ? 3.465 0.397 -1.068 1 97.75 35 LEU B CA 1
ATOM 765 C C . LEU B 1 35 ? 4.5 1.386 -1.593 1 97.75 35 LEU B C 1
ATOM 767 O O . LEU B 1 35 ? 5.258 1.97 -0.814 1 97.75 35 LEU B O 1
ATOM 771 N N . ILE B 1 36 ? 4.512 1.591 -2.869 1 97.5 36 ILE B N 1
ATOM 772 C CA . ILE B 1 36 ? 5.449 2.512 -3.506 1 97.5 36 ILE B CA 1
ATOM 773 C C . ILE B 1 36 ? 5.191 3.932 -3.01 1 97.5 36 ILE B C 1
ATOM 775 O O . ILE B 1 36 ? 6.129 4.656 -2.672 1 97.5 36 ILE B O 1
ATOM 779 N N . GLU B 1 37 ? 3.959 4.297 -2.975 1 96.38 37 GLU B N 1
ATOM 780 C CA . GLU B 1 37 ? 3.584 5.625 -2.492 1 96.38 37 GLU B CA 1
ATOM 781 C C . GLU B 1 37 ? 3.988 5.816 -1.034 1 96.38 37 GLU B C 1
ATOM 783 O O . GLU B 1 37 ? 4.5 6.871 -0.66 1 96.38 37 GLU B O 1
ATOM 788 N N . ARG B 1 38 ? 3.744 4.797 -0.218 1 95.81 38 ARG B N 1
ATOM 789 C CA . ARG B 1 38 ? 4.082 4.859 1.2 1 95.81 38 ARG B CA 1
ATOM 790 C C . ARG B 1 38 ? 5.582 5.043 1.399 1 95.81 38 ARG B C 1
ATOM 792 O O . ARG B 1 38 ? 6.008 5.879 2.197 1 95.81 38 ARG B O 1
ATOM 799 N N . GLU B 1 39 ? 6.324 4.289 0.669 1 96.06 39 GLU B N 1
ATOM 800 C CA . GLU B 1 39 ? 7.777 4.387 0.782 1 96.06 39 GLU B CA 1
ATOM 801 C C . GLU B 1 39 ? 8.281 5.742 0.287 1 96.06 39 GLU B C 1
ATOM 803 O O . GLU B 1 39 ? 9.195 6.32 0.869 1 96.06 39 GLU B O 1
ATOM 808 N N . SER B 1 40 ? 7.684 6.258 -0.786 1 94 40 SER B N 1
ATOM 809 C CA . SER B 1 40 ? 8.031 7.578 -1.292 1 94 40 SER B CA 1
ATOM 810 C C . SER B 1 40 ? 7.734 8.664 -0.26 1 94 40 SER B C 1
ATOM 812 O O . SER B 1 40 ? 8.547 9.562 -0.04 1 94 40 SER B O 1
ATOM 814 N N . ALA B 1 41 ? 6.629 8.508 0.383 1 90.88 41 ALA B N 1
ATOM 815 C CA . ALA B 1 41 ? 6.242 9.453 1.427 1 90.88 41 ALA B CA 1
ATOM 816 C C . ALA B 1 41 ? 7.215 9.406 2.602 1 90.88 41 ALA B C 1
ATOM 818 O O . ALA B 1 41 ? 7.598 10.445 3.143 1 90.88 41 ALA B O 1
ATOM 819 N N . ARG B 1 42 ? 7.535 8.289 2.992 1 92 42 ARG B N 1
ATOM 820 C CA . ARG B 1 42 ? 8.477 8.102 4.09 1 92 42 ARG B CA 1
ATOM 821 C C . ARG B 1 42 ? 9.828 8.742 3.77 1 92 42 ARG B C 1
ATOM 823 O O . ARG B 1 42 ? 10.414 9.406 4.617 1 92 42 ARG B O 1
ATOM 830 N N . ARG B 1 43 ? 10.219 8.539 2.576 1 92.06 43 ARG B N 1
ATOM 831 C CA . ARG B 1 43 ? 11.484 9.117 2.137 1 92.06 43 ARG B CA 1
ATOM 832 C C . ARG B 1 43 ? 11.414 10.641 2.127 1 92.06 43 ARG B C 1
ATOM 834 O O . ARG B 1 43 ? 12.352 11.312 2.568 1 92.06 43 ARG B O 1
ATOM 841 N N . LEU B 1 44 ? 10.297 11.109 1.6 1 90.56 44 LEU B N 1
ATOM 842 C CA . LEU B 1 44 ? 10.094 12.555 1.566 1 90.56 44 LEU B CA 1
ATOM 843 C C . LEU B 1 44 ? 10.078 13.133 2.977 1 90.56 44 LEU B C 1
ATOM 845 O O . LEU B 1 44 ? 10.68 14.18 3.229 1 90.56 44 LEU B O 1
ATOM 849 N N . ALA B 1 45 ? 9.367 12.508 3.908 1 87.94 45 ALA B N 1
ATOM 850 C CA . ALA B 1 45 ? 9.281 12.953 5.297 1 87.94 45 ALA B CA 1
ATOM 851 C C . ALA B 1 45 ? 10.664 12.977 5.949 1 87.94 45 ALA B C 1
ATOM 853 O O . ALA B 1 45 ? 10.969 13.883 6.723 1 87.94 45 ALA B O 1
ATOM 854 N N . ARG B 1 46 ? 11.359 11.977 5.652 1 88.25 46 ARG B N 1
ATOM 855 C CA . ARG B 1 46 ? 12.703 11.859 6.203 1 88.25 46 ARG B CA 1
ATOM 856 C C . ARG B 1 46 ? 13.602 12.977 5.684 1 88.25 46 ARG B C 1
ATOM 858 O O . ARG B 1 46 ? 14.445 13.492 6.418 1 88.25 46 ARG B O 1
ATOM 865 N N . LEU B 1 47 ? 13.367 13.32 4.383 1 87.88 47 LEU B N 1
ATOM 866 C CA . LEU B 1 47 ? 14.125 14.398 3.762 1 87.88 47 LEU B CA 1
ATOM 867 C C . LEU B 1 47 ? 13.664 15.758 4.277 1 87.88 47 LEU B C 1
ATOM 869 O O . LEU B 1 47 ? 14.477 16.656 4.477 1 87.88 47 LEU B O 1
ATOM 873 N N . GLY B 1 48 ? 12.289 15.875 4.469 1 72.94 48 GLY B N 1
ATOM 874 C CA . GLY B 1 48 ? 11.734 17.109 5.016 1 72.94 48 GLY B CA 1
ATOM 875 C C . GLY B 1 48 ? 12 17.266 6.5 1 72.94 48 GLY B C 1
ATOM 876 O O . GLY B 1 48 ? 12.016 18.391 7.016 1 72.94 48 GLY B O 1
ATOM 877 N N . GLY B 1 49 ? 11.812 16.125 7.246 1 62.38 49 GLY B N 1
ATOM 878 C CA . GLY B 1 49 ? 12.148 16.203 8.656 1 62.38 49 GLY B CA 1
ATOM 879 C C . GLY B 1 49 ? 13.594 16.562 8.914 1 62.38 49 GLY B C 1
ATOM 880 O O . GLY B 1 49 ? 13.984 16.844 10.047 1 62.38 49 GLY B O 1
ATOM 881 N N . SER B 1 50 ? 14.273 16.125 7.996 1 54 50 SER B N 1
ATOM 882 C CA . SER B 1 50 ? 15.633 16.609 8.211 1 54 50 SER B CA 1
ATOM 883 C C . SER B 1 50 ? 15.688 18.125 8.266 1 54 50 SER B C 1
ATOM 885 O O . SER B 1 50 ? 16.734 18.703 8.562 1 54 50 SER B O 1
ATOM 887 N N . GLU B 1 51 ? 14.758 18.703 7.719 1 47.12 51 GLU B N 1
ATOM 888 C CA . GLU B 1 51 ? 14.875 20.125 8.008 1 47.12 51 GLU B CA 1
ATOM 889 C C . GLU B 1 51 ? 14.312 20.453 9.391 1 47.12 51 GLU B C 1
ATOM 891 O O . GLU B 1 51 ? 13.18 20.922 9.516 1 47.12 51 GLU B O 1
ATOM 896 N N . PRO B 1 52 ? 14.391 19.547 10.281 1 46.06 52 PRO B N 1
ATOM 897 C CA . PRO B 1 52 ? 13.969 20.062 11.594 1 46.06 52 PRO B CA 1
ATOM 898 C C . PRO B 1 52 ? 14.508 21.469 11.875 1 46.06 52 PRO B C 1
ATOM 900 O O . PRO B 1 52 ? 14.242 22.031 12.938 1 46.06 52 PRO B O 1
ATOM 903 N N . GLN B 1 53 ? 15.633 21.688 11.266 1 41.88 53 GLN B N 1
ATOM 904 C CA . GLN B 1 53 ? 16.234 22.953 11.688 1 41.88 53 GLN B CA 1
ATOM 905 C C . GLN B 1 53 ? 15.469 24.141 11.141 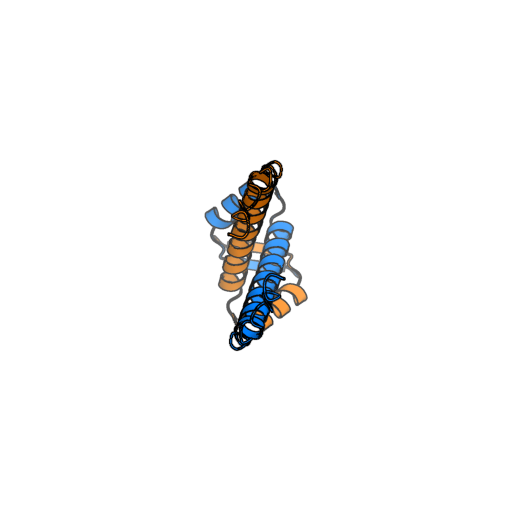1 41.88 53 GLN B C 1
ATOM 907 O O . GLN B 1 53 ? 16.062 25.156 10.758 1 41.88 53 GLN B O 1
ATOM 912 N N . LEU B 1 54 ? 14.453 23.859 10.555 1 45.25 54 LEU B N 1
ATOM 913 C CA . LEU B 1 54 ? 13.734 25.094 10.289 1 45.25 54 LEU B CA 1
ATOM 914 C C . LEU B 1 54 ? 13.445 25.844 11.586 1 45.25 54 LEU B C 1
ATOM 916 O O . LEU B 1 54 ? 12.812 25.297 12.5 1 45.25 54 LEU B O 1
ATOM 920 N N . GLU B 1 55 ? 14.367 26.578 12.086 1 42.38 55 GLU B N 1
ATOM 921 C CA . GLU B 1 55 ? 14.164 27.562 13.141 1 42.38 55 GLU B CA 1
ATOM 922 C C . GLU B 1 55 ? 12.773 28.188 13.055 1 42.38 55 GLU B C 1
ATOM 924 O O . GLU B 1 55 ? 12.297 28.516 11.961 1 42.38 55 GLU B O 1
ATOM 929 N N . PRO B 1 56 ? 11.867 27.719 13.805 1 43.75 56 PRO B N 1
ATOM 930 C CA . PRO B 1 56 ? 10.578 28.406 13.758 1 43.75 56 PRO B CA 1
ATOM 931 C C . PRO B 1 56 ? 10.727 29.891 13.438 1 43.75 56 PRO B C 1
ATOM 933 O O . PRO B 1 56 ? 11.57 30.578 14.016 1 43.75 56 PRO B O 1
ATOM 936 N N . VAL B 1 57 ? 10.68 30.281 12.266 1 43.34 57 VAL B N 1
ATOM 937 C CA . VAL B 1 57 ? 10.664 31.734 12.07 1 43.34 57 VAL B CA 1
ATOM 938 C C . VAL B 1 57 ? 9.781 32.375 13.125 1 43.34 57 VAL B C 1
ATOM 940 O O . VAL B 1 57 ? 8.617 32 13.297 1 43.34 57 VAL B O 1
ATOM 943 N N . PRO B 1 58 ? 10.281 32.906 14.258 1 42.53 58 PRO B N 1
ATOM 944 C CA . PRO B 1 58 ? 9.445 33.625 15.219 1 42.53 58 PRO B CA 1
ATOM 945 C C . PRO B 1 58 ? 8.281 34.375 14.555 1 42.53 58 PRO B C 1
ATOM 947 O O . PRO B 1 58 ? 8.461 34.969 13.492 1 42.53 58 PRO B O 1
ATOM 950 N N . ARG B 1 59 ? 7.184 33.625 14.359 1 49.62 59 ARG B N 1
ATOM 951 C CA . ARG B 1 59 ? 6.078 34.469 13.914 1 49.62 59 ARG B CA 1
ATOM 952 C C . ARG B 1 59 ? 6.246 35.906 14.422 1 49.62 59 ARG B C 1
ATOM 954 O O . ARG B 1 59 ? 6.531 36.125 15.602 1 49.62 59 ARG B O 1
ATOM 961 N N . ARG B 1 60 ? 6.875 36.688 13.672 1 45 60 ARG B N 1
ATOM 962 C CA . ARG B 1 60 ? 6.949 38.094 14.016 1 45 60 ARG B CA 1
ATOM 963 C C . ARG B 1 60 ? 5.672 38.562 14.711 1 45 60 ARG B C 1
ATOM 965 O O . ARG B 1 60 ? 4.602 38.594 14.102 1 45 60 ARG B O 1
ATOM 972 N N . GLN B 1 61 ? 5.305 38 15.859 1 44.78 61 GLN B N 1
ATOM 973 C CA . GLN B 1 61 ? 4.27 38.688 16.625 1 44.78 61 GLN B CA 1
ATOM 974 C C . GLN B 1 61 ? 4.469 40.188 16.578 1 44.78 61 GLN B C 1
ATOM 976 O O . GLN B 1 61 ? 5.539 40.719 16.922 1 44.78 61 GLN B O 1
ATOM 981 N N . SER B 1 62 ? 3.969 40.812 15.539 1 44 62 SER B N 1
ATOM 982 C CA . SER B 1 62 ? 3.932 42.281 15.539 1 44 62 SER B CA 1
ATOM 983 C C . SER B 1 62 ? 3.75 42.844 16.953 1 44 62 SER B C 1
ATOM 985 O O . SER B 1 62 ? 3.016 42.25 17.75 1 44 62 SER B O 1
ATOM 987 N N . ASP B 1 63 ? 4.738 43.469 17.578 1 41.62 63 ASP B N 1
ATOM 988 C CA . ASP B 1 63 ? 4.594 44.281 18.781 1 41.62 63 ASP B CA 1
ATOM 989 C C . ASP B 1 63 ? 3.162 44.781 18.922 1 41.62 63 ASP B C 1
ATOM 991 O O . ASP B 1 63 ? 2.516 45.125 17.938 1 41.62 63 ASP B O 1
ATOM 995 N N . PRO B 1 64 ? 2.25 44.375 19.844 1 47.88 64 PRO B N 1
ATOM 996 C CA . PRO B 1 64 ? 0.983 45.094 19.969 1 47.88 64 PRO B CA 1
ATOM 997 C C . PRO B 1 64 ? 1.127 46.594 19.703 1 47.88 64 PRO B C 1
ATOM 999 O O . PRO B 1 64 ? 2.164 47.188 20 1 47.88 64 PRO B O 1
ATOM 1002 N N . ALA B 1 65 ? 0.633 47.094 18.547 1 36.53 65 ALA B N 1
ATOM 1003 C CA . ALA B 1 65 ? 0.561 48.531 18.734 1 36.53 65 ALA B CA 1
ATOM 1004 C C . ALA B 1 65 ? -0.02 48.875 20.109 1 36.53 65 ALA B C 1
ATOM 1006 O O . ALA B 1 65 ? -0.872 48.156 20.625 1 36.53 65 ALA B O 1
#

pLDDT: mean 80.37, std 21.14, range [36.53, 97.75]

InterPro domains:
  IPR019239 Bacterial antitoxin of type II TA system, VapB [PF09957] (1-46)

Foldseek 3Di:
DDDDDDDDPVVQVVLCVVVVDPDSVVSVVVVVVVVVVVVVVVVVCVVVVVVVVPPPPPPCPPPPD/DDDDDDDDPVVQVVLCVVVVDPDSVVSVVVVVVVVVVVVVVVVVCVVVVVVVVPPPPPPCPPDPD

Secondary structure (DSSP, 8-state):
-EEEEE--HHHHHHHHHHH----HHHHHHHHHHHHHHHHHHHHHHHHHTTGGG------------/-EEEEE--HHHHHHHHHHH----HHHHHHHHHHHHHHHHHHHHHHHHHTT-TT------------

Radius of gyration: 21.79 Å; Cα contacts (8 Å, |Δi|>4): 128; chains: 2; bounding box: 34×70×45 Å